Protein AF-A0A9N9NSA9-F1 (afdb_monomer_lite)

Foldseek 3Di:
DPPDDDDDDDDPDDDDDDDDDDPDDAALPQQQRVADPVRPDRHDPADDQGDPPPGDDRGD

Radius of gyration: 19.57 Å; chains: 1; bounding box: 44×28×51 Å

Structure (mmCIF, N/CA/C/O backbone):
data_AF-A0A9N9NSA9-F1
#
_entry.id   AF-A0A9N9NSA9-F1
#
loop_
_atom_site.group_PDB
_atom_site.id
_atom_site.type_symbol
_atom_site.label_atom_id
_atom_site.label_alt_id
_atom_site.label_comp_id
_atom_site.label_asym_id
_atom_site.label_entity_id
_atom_site.label_seq_id
_atom_site.pdbx_PDB_ins_code
_atom_site.Cartn_x
_atom_site.Cartn_y
_atom_site.Cartn_z
_atom_site.occupancy
_atom_site.B_iso_or_equiv
_atom_site.auth_seq_id
_atom_site.auth_comp_id
_atom_site.auth_asym_id
_atom_site.auth_atom_id
_atom_site.pdbx_PDB_model_num
ATOM 1 N N . MET A 1 1 ? 25.879 -10.513 -30.383 1.00 79.88 1 MET A N 1
ATOM 2 C CA . MET A 1 1 ? 25.855 -11.038 -28.999 1.00 79.88 1 MET A CA 1
ATOM 3 C C . MET A 1 1 ? 24.628 -10.470 -28.296 1.00 79.88 1 MET A C 1
ATOM 5 O O . MET A 1 1 ? 24.436 -9.265 -28.367 1.00 79.88 1 MET A O 1
ATOM 9 N N . TYR A 1 2 ? 23.766 -11.313 -27.720 1.00 91.44 2 TYR A N 1
ATOM 10 C CA . TYR A 1 2 ? 22.452 -10.905 -27.184 1.00 91.44 2 TYR A CA 1
ATOM 11 C C . TYR A 1 2 ? 22.505 -10.370 -25.742 1.00 91.44 2 TYR A C 1
ATOM 13 O O . TYR A 1 2 ? 21.580 -9.699 -25.307 1.00 91.44 2 TYR A O 1
ATOM 21 N N . SER 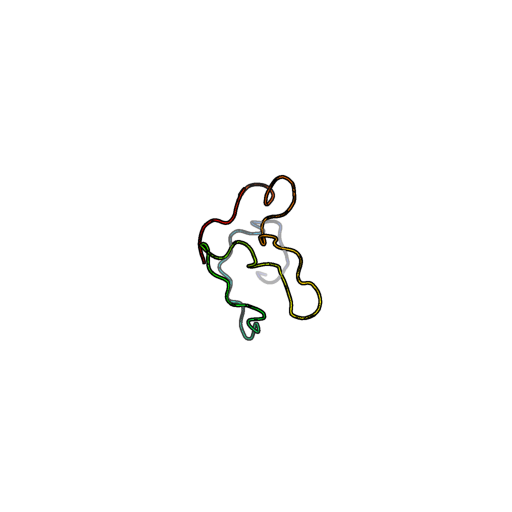A 1 3 ? 23.574 -10.669 -25.002 1.00 95.75 3 SER A N 1
A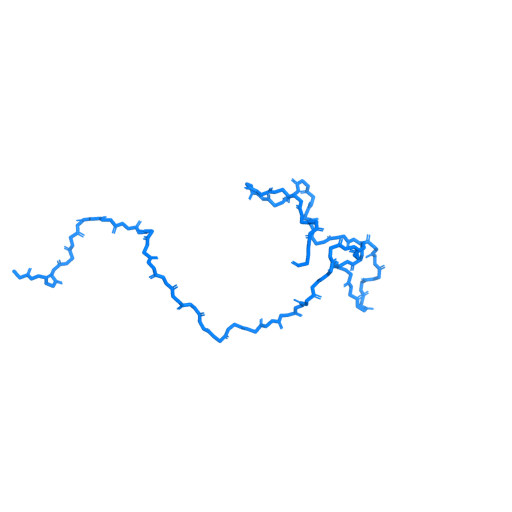TOM 22 C CA . SER A 1 3 ? 23.709 -10.355 -23.575 1.00 95.75 3 SER A CA 1
ATOM 23 C C . SER A 1 3 ? 24.167 -8.922 -23.274 1.00 95.75 3 SER A C 1
ATOM 25 O O . SER A 1 3 ? 24.239 -8.542 -22.109 1.00 95.75 3 SER A O 1
ATOM 27 N N . VAL A 1 4 ? 24.495 -8.122 -24.294 1.00 95.75 4 VAL A N 1
ATOM 28 C CA . VAL A 1 4 ? 24.911 -6.722 -24.111 1.00 95.75 4 VAL A CA 1
ATOM 29 C C . VAL A 1 4 ? 23.667 -5.855 -23.867 1.00 95.75 4 VAL A C 1
ATOM 31 O O . VAL A 1 4 ? 22.750 -5.923 -24.688 1.00 95.75 4 VAL A O 1
ATOM 34 N N . PRO A 1 5 ? 23.616 -5.027 -22.801 1.00 95.62 5 PRO A N 1
ATOM 35 C CA . PRO A 1 5 ? 22.485 -4.136 -22.538 1.00 95.62 5 PRO A CA 1
ATOM 36 C C . PRO A 1 5 ? 22.182 -3.190 -23.710 1.00 95.62 5 PRO A C 1
ATOM 38 O O . PRO A 1 5 ? 23.089 -2.689 -24.377 1.00 95.62 5 PRO A O 1
ATOM 41 N N . ARG A 1 6 ? 20.894 -2.931 -23.962 1.00 96.62 6 ARG A N 1
ATOM 42 C CA . ARG A 1 6 ? 20.399 -2.054 -25.037 1.00 96.62 6 ARG A CA 1
ATOM 43 C C . ARG A 1 6 ? 19.247 -1.200 -24.520 1.00 96.62 6 ARG A C 1
ATOM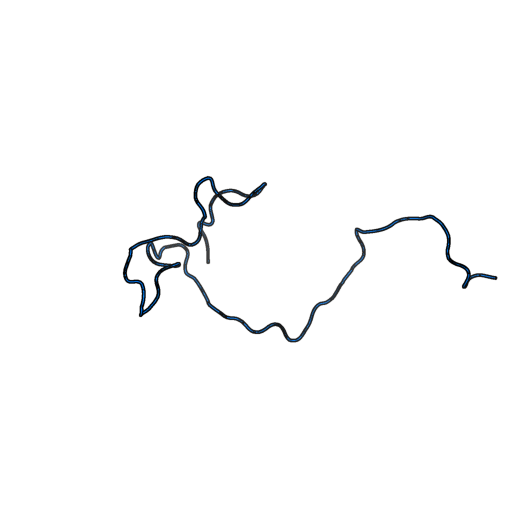 45 O O . ARG A 1 6 ? 18.533 -1.615 -23.611 1.00 96.62 6 ARG A O 1
ATOM 52 N N . ALA A 1 7 ? 19.047 -0.034 -25.131 1.00 97.31 7 ALA A N 1
ATOM 53 C CA . ALA A 1 7 ? 17.826 0.736 -24.931 1.00 97.31 7 ALA A CA 1
ATOM 54 C C . ALA A 1 7 ? 16.604 -0.076 -25.390 1.00 97.31 7 ALA A C 1
ATOM 56 O O . ALA A 1 7 ? 16.676 -0.825 -26.367 1.00 97.31 7 ALA A O 1
ATOM 57 N N . GLY A 1 8 ? 15.490 0.080 -24.684 1.00 96.62 8 GLY A N 1
ATOM 58 C CA . GLY A 1 8 ? 14.257 -0.653 -24.938 1.00 96.62 8 GLY A CA 1
ATOM 59 C C . GLY A 1 8 ? 13.194 -0.336 -23.891 1.00 96.62 8 GLY A C 1
ATOM 60 O O . GLY A 1 8 ? 13.344 0.603 -23.109 1.00 96.62 8 GLY A O 1
ATOM 61 N N . GLN A 1 9 ? 12.122 -1.127 -23.882 1.00 97.25 9 GLN A N 1
ATOM 62 C CA . GLN A 1 9 ? 11.018 -0.981 -22.934 1.00 97.25 9 GLN A CA 1
ATOM 63 C C . GLN A 1 9 ? 11.497 -1.159 -21.485 1.00 97.25 9 GLN A C 1
ATOM 65 O O . GLN A 1 9 ? 12.143 -2.156 -21.165 1.00 97.25 9 GLN A O 1
ATOM 70 N N . ASN A 1 10 ? 11.118 -0.225 -20.609 1.00 96.69 10 ASN A N 1
ATOM 71 C CA . ASN A 1 10 ? 11.375 -0.281 -19.171 1.00 96.69 10 ASN A CA 1
ATOM 72 C C . ASN A 1 10 ? 10.067 -0.049 -18.401 1.00 96.69 10 ASN A C 1
ATOM 74 O O . ASN A 1 10 ? 9.582 1.078 -18.322 1.00 96.69 10 ASN A O 1
ATOM 78 N N . GLY A 1 11 ? 9.485 -1.121 -17.861 1.00 97.50 11 GLY A N 1
ATOM 79 C CA . GLY A 1 11 ? 8.205 -1.098 -17.148 1.00 97.50 11 GLY A CA 1
ATOM 80 C C . GLY A 1 11 ? 7.092 -1.850 -17.883 1.00 97.50 11 GLY A C 1
ATOM 81 O O . GLY A 1 11 ? 7.277 -2.324 -19.004 1.00 97.50 11 GLY A O 1
ATOM 82 N N . TYR A 1 12 ? 5.929 -1.976 -17.232 1.00 97.19 12 TYR A N 1
ATOM 83 C CA . TYR A 1 12 ? 4.794 -2.789 -17.706 1.00 97.19 12 TYR A CA 1
ATOM 84 C C . TYR A 1 12 ? 5.152 -4.278 -17.925 1.00 97.19 12 TYR A C 1
ATOM 86 O O . TYR A 1 12 ? 4.611 -4.964 -18.788 1.00 97.19 12 TYR A O 1
ATOM 94 N N . HIS A 1 13 ? 6.100 -4.790 -17.135 1.00 98.25 13 HIS A N 1
ATOM 95 C CA . HIS A 1 13 ? 6.459 -6.208 -17.113 1.00 98.25 13 HIS A CA 1
ATOM 96 C C . HIS A 1 13 ? 5.671 -6.932 -16.022 1.00 98.25 13 HIS A C 1
ATOM 98 O O . HIS A 1 13 ? 5.442 -6.375 -14.949 1.00 98.25 13 HIS A O 1
ATOM 104 N N . HIS A 1 14 ? 5.332 -8.198 -16.253 1.00 98.19 14 HIS A N 1
ATOM 105 C CA . HIS A 1 14 ? 4.747 -9.040 -15.215 1.00 98.19 14 HIS A CA 1
ATOM 106 C C . HIS A 1 14 ? 5.754 -9.283 -14.073 1.00 98.19 14 HIS A C 1
ATOM 108 O O . HIS A 1 14 ? 6.944 -9.529 -14.313 1.00 98.19 14 HIS A O 1
ATOM 114 N N . ARG A 1 15 ? 5.279 -9.195 -12.825 1.00 98.06 15 ARG A N 1
ATOM 115 C CA . ARG A 1 15 ? 6.056 -9.403 -11.594 1.00 98.06 15 ARG A CA 1
ATOM 116 C C . ARG A 1 15 ? 5.235 -10.209 -10.591 1.00 98.06 15 ARG A C 1
ATOM 118 O O . ARG A 1 15 ? 4.014 -10.096 -10.557 1.00 98.06 15 ARG A O 1
ATOM 125 N N . THR A 1 16 ? 5.926 -10.962 -9.742 1.00 97.88 16 THR A N 1
ATOM 126 C CA . THR A 1 16 ? 5.340 -11.669 -8.599 1.00 97.88 16 THR A CA 1
ATOM 127 C C . THR A 1 16 ? 6.168 -11.333 -7.367 1.00 97.88 16 THR A C 1
ATOM 129 O O . THR A 1 16 ? 7.370 -11.593 -7.342 1.00 97.88 16 THR A O 1
ATOM 132 N N . GLU A 1 17 ? 5.538 -10.741 -6.355 1.00 97.62 17 GLU A N 1
ATOM 133 C CA . GLU A 1 17 ? 6.162 -10.465 -5.060 1.00 97.62 17 GLU A CA 1
ATOM 134 C C . GLU A 1 17 ? 5.633 -11.444 -4.011 1.00 97.62 17 GLU A C 1
ATOM 136 O O . GLU A 1 17 ? 4.431 -11.680 -3.929 1.00 97.62 17 GLU A O 1
ATOM 141 N N . VAL A 1 18 ? 6.526 -12.017 -3.202 1.00 97.94 18 VAL A N 1
ATOM 142 C CA . VAL A 1 18 ? 6.193 -13.065 -2.222 1.00 97.94 18 VAL A CA 1
ATOM 143 C C . VAL A 1 18 ? 6.649 -12.684 -0.813 1.00 97.94 18 VAL A C 1
ATOM 145 O O . VAL A 1 18 ? 7.475 -11.787 -0.639 1.00 97.94 18 VAL A O 1
ATOM 148 N N . ASN A 1 19 ? 6.115 -13.383 0.195 1.00 96.94 19 ASN A N 1
ATOM 149 C CA . ASN A 1 19 ? 6.496 -13.264 1.610 1.00 96.94 19 ASN A CA 1
ATOM 150 C C . ASN A 1 19 ? 6.270 -11.871 2.234 1.00 96.94 19 ASN A C 1
ATOM 152 O O . ASN A 1 19 ? 7.021 -11.446 3.113 1.00 96.94 19 ASN A O 1
ATOM 156 N N . LYS A 1 20 ? 5.226 -11.151 1.807 1.00 98.06 20 LYS A N 1
ATOM 157 C CA . LYS A 1 20 ? 4.791 -9.908 2.462 1.00 98.06 20 LYS A CA 1
ATOM 158 C C . LYS A 1 20 ? 3.874 -10.242 3.637 1.00 98.06 20 LYS A C 1
ATOM 160 O O . LYS A 1 20 ? 2.914 -10.993 3.482 1.00 98.06 20 LYS A O 1
ATOM 165 N N . LYS A 1 21 ? 4.171 -9.692 4.815 1.00 98.25 21 LYS A N 1
ATOM 166 C CA . LYS A 1 21 ? 3.363 -9.894 6.023 1.00 98.25 21 LYS A CA 1
ATOM 167 C C . LYS A 1 21 ? 2.192 -8.910 6.049 1.00 98.25 21 LYS A C 1
ATOM 169 O O . LYS A 1 21 ? 2.394 -7.715 5.860 1.00 98.25 21 LYS A O 1
ATOM 174 N N . ILE A 1 22 ? 0.993 -9.406 6.344 1.00 97.69 22 ILE A N 1
ATOM 175 C CA . ILE A 1 22 ? -0.196 -8.573 6.562 1.00 97.69 22 ILE A CA 1
ATOM 176 C C . ILE A 1 22 ? -0.076 -7.898 7.934 1.00 97.69 22 ILE A C 1
ATOM 178 O O . ILE A 1 22 ? 0.126 -8.580 8.940 1.00 97.69 22 ILE A O 1
ATOM 182 N N . TYR A 1 23 ? -0.164 -6.566 7.977 1.00 96.88 23 TYR A N 1
ATOM 183 C CA . TYR A 1 23 ? -0.089 -5.789 9.226 1.00 96.88 23 TYR A CA 1
ATOM 184 C C . TYR A 1 23 ? -1.462 -5.465 9.813 1.00 96.88 23 TYR A C 1
ATOM 186 O O . TYR A 1 23 ? -1.596 -5.376 11.030 1.00 96.88 23 TYR A O 1
ATOM 194 N N . ARG A 1 24 ? -2.480 -5.299 8.966 1.00 95.44 24 ARG A N 1
ATOM 195 C CA . ARG A 1 24 ? 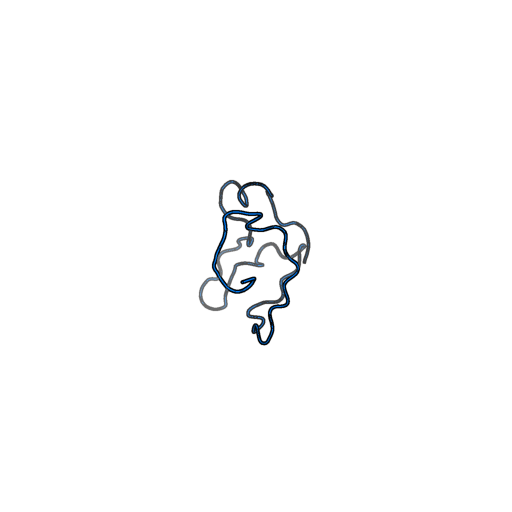-3.858 -5.026 9.374 1.00 95.44 24 ARG A CA 1
ATOM 196 C C . ARG A 1 24 ? -4.817 -5.533 8.302 1.00 95.44 24 ARG A C 1
ATOM 198 O O . ARG A 1 24 ? -4.486 -5.468 7.122 1.00 95.44 24 ARG A O 1
ATOM 205 N N . ILE A 1 25 ? -5.981 -6.009 8.730 1.00 95.62 25 ILE A N 1
ATOM 206 C CA . ILE A 1 25 ? -7.150 -6.251 7.878 1.00 95.62 25 ILE A CA 1
ATOM 207 C C . ILE A 1 25 ? -8.187 -5.214 8.318 1.00 95.62 25 ILE A C 1
ATOM 209 O O . ILE A 1 25 ? -8.572 -5.199 9.488 1.00 95.62 25 ILE A O 1
ATOM 213 N N . GLY A 1 26 ? -8.507 -4.269 7.434 1.00 93.12 26 GLY A N 1
ATOM 214 C CA . GLY A 1 26 ? -9.468 -3.198 7.695 1.00 93.12 26 GLY A CA 1
ATOM 215 C C . GLY A 1 26 ? -10.882 -3.612 7.303 1.00 93.12 26 GLY A C 1
ATOM 216 O O . GLY A 1 26 ? -11.078 -4.653 6.689 1.00 93.12 26 GLY A O 1
ATOM 217 N N . LYS A 1 27 ? -11.868 -2.795 7.673 1.00 93.94 27 LYS A N 1
ATOM 218 C CA . LYS A 1 27 ? -13.243 -2.930 7.194 1.00 93.94 27 LYS A CA 1
ATOM 219 C C . LYS A 1 27 ? -13.747 -1.555 6.761 1.00 93.94 27 LYS A C 1
ATOM 221 O O . LYS A 1 27 ? -13.496 -0.572 7.466 1.00 93.94 27 LYS A O 1
ATOM 226 N N . GLY A 1 28 ? -14.413 -1.469 5.610 1.00 88.44 28 GLY A N 1
ATOM 227 C CA . GLY A 1 28 ? -14.859 -0.192 5.036 1.00 88.44 28 GLY A CA 1
ATOM 228 C C . GLY A 1 28 ? -15.874 0.571 5.901 1.00 88.44 28 GLY A C 1
ATOM 229 O O . GLY A 1 28 ? -15.851 1.800 5.959 1.00 88.44 28 GLY A O 1
ATOM 230 N N . ASP A 1 29 ? -16.719 -0.146 6.646 1.00 90.88 29 ASP A N 1
ATOM 231 C CA . ASP A 1 29 ? -17.731 0.433 7.542 1.00 90.88 29 ASP A CA 1
ATOM 232 C C . ASP A 1 29 ? -17.169 0.906 8.899 1.00 90.88 29 ASP A C 1
ATOM 234 O O . ASP A 1 29 ? -17.853 1.623 9.637 1.00 90.88 29 ASP A O 1
ATOM 238 N N . ASP A 1 30 ? -15.919 0.560 9.223 1.00 93.50 30 ASP A N 1
ATOM 239 C CA . ASP A 1 30 ? -15.247 0.986 10.449 1.00 93.50 30 ASP A CA 1
ATOM 240 C C . ASP A 1 30 ? -14.689 2.416 10.314 1.00 93.50 30 ASP A C 1
ATOM 242 O O . ASP A 1 30 ? -13.682 2.688 9.653 1.00 93.50 30 ASP A O 1
ATOM 246 N N . LYS A 1 31 ? -15.331 3.363 11.009 1.00 91.31 31 LYS A N 1
ATOM 247 C CA . LYS A 1 31 ? -14.907 4.776 11.079 1.00 91.31 31 LYS A CA 1
ATOM 248 C C . LYS A 1 31 ? -13.600 4.989 11.857 1.00 91.31 31 LYS A C 1
ATOM 250 O O . LYS A 1 31 ? -13.047 6.085 11.815 1.00 91.31 31 LYS A O 1
ATOM 255 N N . SER A 1 32 ? -13.124 3.958 12.551 1.00 93.75 32 SER A N 1
ATOM 256 C CA . SER A 1 32 ? -11.884 3.893 13.331 1.00 93.75 32 SER A CA 1
ATOM 257 C C . SER A 1 32 ? -10.849 2.931 12.728 1.00 93.75 32 SER A C 1
ATOM 259 O O . SER A 1 32 ? -9.925 2.483 13.414 1.00 93.75 32 SER A O 1
ATOM 261 N N . ASN A 1 33 ? -10.933 2.641 11.423 1.00 91.56 33 ASN A N 1
ATOM 262 C CA . ASN A 1 33 ? -10.027 1.691 10.769 1.00 91.56 33 ASN A CA 1
ATOM 263 C C . ASN A 1 33 ? -8.548 2.145 10.703 1.00 91.56 33 ASN A C 1
ATOM 265 O O . ASN A 1 33 ? -7.691 1.365 10.288 1.00 91.56 33 ASN A O 1
ATOM 269 N N . ALA A 1 34 ? -8.221 3.354 11.177 1.00 95.38 34 ALA A N 1
ATOM 270 C CA . ALA A 1 34 ? -6.851 3.817 11.412 1.00 95.38 34 ALA A CA 1
ATOM 271 C C . ALA A 1 34 ? -6.517 4.123 12.886 1.00 95.38 34 ALA A C 1
ATOM 273 O O . ALA A 1 34 ? -5.428 4.620 13.180 1.00 95.38 34 ALA A O 1
ATOM 274 N N . SER A 1 35 ? -7.407 3.804 13.823 1.00 95.75 35 SER A N 1
ATOM 275 C CA . SER A 1 35 ? -7.151 3.881 15.268 1.00 95.75 35 SER A CA 1
ATOM 276 C C . SER A 1 35 ? -6.311 2.691 15.747 1.00 95.75 35 SER A C 1
ATOM 278 O O . SER A 1 35 ? -6.233 1.660 15.071 1.00 95.75 35 SER A O 1
ATOM 280 N N . THR A 1 36 ? -5.673 2.812 16.910 1.00 94.94 36 THR A N 1
ATOM 281 C CA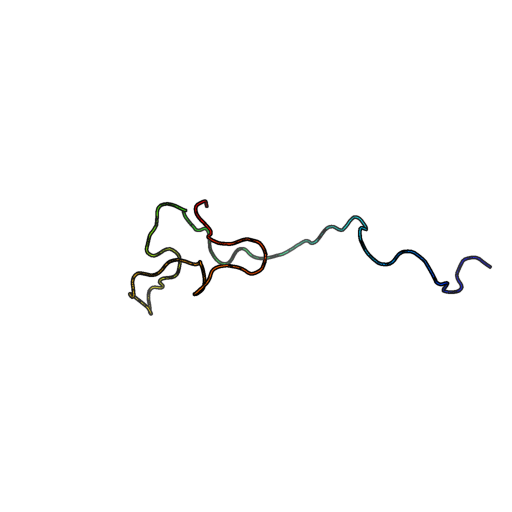 . THR A 1 36 ? -4.900 1.733 17.556 1.00 94.94 36 THR A CA 1
ATOM 282 C C . THR A 1 36 ? -5.220 1.672 19.051 1.00 94.94 36 THR A C 1
ATOM 284 O O . THR A 1 36 ? -5.867 2.569 19.576 1.00 94.94 36 THR A O 1
ATOM 287 N N . GLU A 1 37 ? -4.744 0.651 19.766 1.00 94.75 37 GLU A N 1
ATOM 288 C CA . GLU A 1 37 ? -4.921 0.567 21.229 1.00 94.75 37 GLU A CA 1
ATOM 289 C C . GLU A 1 37 ? -4.280 1.747 21.976 1.00 94.75 37 GLU A C 1
ATOM 291 O O . GLU A 1 37 ? -4.747 2.146 23.039 1.00 94.75 37 GLU A O 1
ATOM 296 N N . TYR A 1 38 ? -3.220 2.321 21.405 1.00 97.19 38 TYR A N 1
ATOM 297 C CA . TYR A 1 38 ? -2.554 3.504 21.943 1.00 97.19 38 TYR A CA 1
ATOM 298 C C . TYR A 1 38 ? -3.238 4.809 21.512 1.00 97.19 38 TYR A C 1
ATOM 300 O O . TYR A 1 38 ? -3.257 5.787 22.256 1.00 97.19 38 TYR A O 1
ATOM 308 N N . ASP A 1 39 ? -3.807 4.828 20.308 1.00 95.44 39 ASP A N 1
ATOM 309 C CA . ASP A 1 39 ? -4.438 5.999 19.712 1.00 95.44 39 ASP A CA 1
ATOM 310 C C . ASP A 1 39 ? -5.925 5.753 19.459 1.00 95.44 39 ASP A C 1
ATOM 312 O O . ASP A 1 39 ? -6.327 5.208 18.426 1.00 95.44 39 ASP A O 1
ATOM 316 N N . LEU A 1 40 ? -6.728 6.206 20.418 1.00 94.56 40 LEU A N 1
ATOM 317 C CA . LEU A 1 40 ? -8.178 6.031 20.456 1.00 94.56 40 LEU A CA 1
ATOM 318 C C . LEU A 1 40 ? -8.939 7.064 19.608 1.00 94.56 40 LEU A C 1
ATOM 320 O O . LEU A 1 40 ? -10.170 7.089 19.630 1.00 94.56 40 LEU A O 1
ATOM 324 N N . THR A 1 41 ? -8.245 7.952 18.886 1.00 95.81 41 THR A N 1
ATOM 325 C CA . THR A 1 41 ? -8.911 8.951 18.040 1.00 95.81 41 THR A CA 1
ATOM 326 C C . THR A 1 41 ? -9.663 8.264 16.907 1.00 95.81 41 THR A C 1
ATOM 328 O O . THR A 1 41 ? -9.109 7.409 16.219 1.00 95.81 41 THR A O 1
ATOM 331 N N . VAL A 1 42 ? -10.933 8.624 16.698 1.00 94.38 42 VAL A N 1
ATOM 332 C CA . VAL A 1 42 ? -11.742 8.069 15.604 1.00 94.38 42 VAL A CA 1
ATOM 333 C C . VAL A 1 42 ? -11.267 8.675 14.290 1.00 94.38 42 VAL A C 1
ATOM 335 O O . VAL A 1 42 ? -11.446 9.869 14.046 1.00 94.38 42 VAL A O 1
ATOM 338 N N . LYS A 1 43 ? -10.646 7.847 13.453 1.00 94.50 43 LYS A N 1
ATOM 339 C CA . LYS A 1 43 ? -10.135 8.244 12.143 1.00 94.50 43 LYS A CA 1
ATOM 340 C C . LYS A 1 43 ? -10.115 7.073 11.176 1.00 94.50 43 LYS A C 1
ATOM 342 O O . LYS A 1 43 ? -9.875 5.925 11.560 1.00 94.50 43 LYS A O 1
ATOM 347 N N . GLN A 1 44 ? -10.306 7.411 9.908 1.00 95.19 44 GLN A N 1
ATOM 348 C CA . GLN A 1 44 ? -10.195 6.469 8.807 1.00 95.19 44 GLN A CA 1
ATOM 349 C C . GLN A 1 44 ? -8.783 6.463 8.208 1.00 95.19 44 GLN A C 1
ATOM 351 O O . GLN A 1 44 ? -8.010 7.402 8.386 1.00 95.19 44 GLN A O 1
ATOM 356 N N . ILE A 1 45 ? -8.462 5.398 7.476 1.00 96.12 45 ILE A N 1
ATOM 357 C CA . ILE A 1 45 ? -7.168 5.161 6.824 1.00 96.12 45 ILE A CA 1
ATOM 358 C C . ILE A 1 45 ? -6.877 6.148 5.698 1.00 96.12 45 ILE A C 1
ATOM 360 O O . ILE A 1 45 ? -5.716 6.367 5.356 1.00 96.12 45 ILE A O 1
ATOM 364 N N . THR A 1 46 ? -7.919 6.763 5.139 1.00 96.56 46 THR A N 1
ATOM 365 C CA . THR A 1 46 ? -7.774 7.758 4.083 1.00 96.56 46 THR A CA 1
ATOM 366 C C . THR A 1 46 ? -7.069 9.015 4.619 1.00 96.56 46 THR A C 1
ATOM 368 O O . THR A 1 46 ? -7.582 9.645 5.546 1.00 96.56 46 THR A O 1
ATOM 371 N N . PRO A 1 47 ? -5.930 9.428 4.029 1.00 96.56 47 PRO A N 1
ATOM 372 C CA . PRO A 1 47 ? -5.244 10.661 4.401 1.00 96.56 47 PRO A CA 1
ATOM 373 C C . PRO A 1 47 ? -6.086 11.918 4.154 1.00 96.56 47 PRO A C 1
ATOM 375 O O . PRO A 1 47 ? -7.065 11.908 3.403 1.00 96.56 47 PRO A O 1
ATOM 378 N N . LEU A 1 48 ? -5.654 13.047 4.720 1.00 96.31 48 LEU A N 1
ATOM 379 C CA . LEU A 1 48 ? -6.239 14.349 4.396 1.00 96.31 48 LEU A CA 1
ATOM 380 C C . LEU A 1 48 ? -6.082 14.634 2.895 1.00 96.31 48 LEU A C 1
ATOM 382 O O . LEU A 1 48 ? -4.970 14.647 2.376 1.00 96.31 48 LEU A O 1
ATOM 386 N N . GLY A 1 49 ? -7.203 14.860 2.208 1.00 95.94 49 GLY A N 1
ATOM 387 C CA . GLY A 1 49 ? -7.233 15.063 0.755 1.00 95.94 49 GLY A CA 1
ATOM 388 C C . GLY A 1 49 ? -7.255 13.777 -0.083 1.00 95.94 49 GLY A C 1
ATOM 389 O O . GLY A 1 49 ? -7.308 13.868 -1.306 1.00 95.94 49 GLY A O 1
ATOM 390 N N . GLY A 1 50 ? -7.269 12.596 0.545 1.00 97.25 50 GLY A N 1
ATOM 391 C CA . GLY A 1 50 ? -7.330 11.311 -0.150 1.00 97.25 50 GLY A CA 1
ATOM 392 C C . GLY A 1 50 ? -5.974 10.779 -0.617 1.00 97.25 50 GLY A C 1
ATOM 393 O O . GLY A 1 50 ? -4.938 11.436 -0.522 1.00 97.25 50 GLY A O 1
ATOM 394 N N . PHE A 1 51 ? -5.978 9.549 -1.129 1.00 97.81 51 PHE A N 1
ATOM 395 C CA . PHE A 1 51 ? -4.808 8.947 -1.759 1.00 97.81 51 PHE A CA 1
ATOM 396 C C . PHE A 1 51 ? -4.555 9.563 -3.146 1.00 97.81 51 PHE A C 1
ATOM 398 O O . PHE A 1 51 ? -5.492 9.653 -3.949 1.00 97.81 51 PHE A O 1
ATOM 405 N N . PRO A 1 52 ? -3.305 9.947 -3.475 1.00 98.00 52 PRO A N 1
ATOM 406 C CA . PRO A 1 5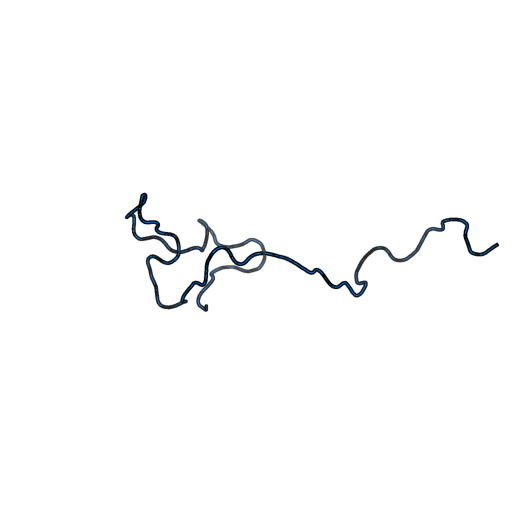2 ? -2.971 10.519 -4.776 1.00 98.00 52 PRO A CA 1
ATOM 407 C C . PRO A 1 52 ? -3.409 9.621 -5.936 1.00 98.00 52 PRO A C 1
ATOM 409 O O . PRO A 1 52 ? -3.110 8.430 -5.952 1.00 98.00 52 PRO A O 1
ATOM 412 N N . HIS A 1 53 ? -4.105 10.209 -6.912 1.00 96.44 53 HIS A N 1
ATOM 413 C CA . HIS A 1 53 ? -4.632 9.521 -8.100 1.00 96.44 53 HIS A CA 1
ATOM 414 C C . HIS A 1 53 ? -5.602 8.353 -7.820 1.00 96.44 53 HIS A C 1
ATOM 416 O O . HIS A 1 53 ? -5.883 7.577 -8.730 1.00 96.44 53 HIS A O 1
ATOM 422 N N . TYR A 1 54 ? -6.140 8.248 -6.599 1.00 96.88 54 TYR A N 1
ATOM 423 C CA . TYR A 1 54 ? -7.133 7.237 -6.222 1.00 96.88 54 TYR A CA 1
ATOM 424 C C . TYR A 1 54 ? -8.342 7.854 -5.502 1.00 96.88 54 TYR A C 1
ATOM 426 O O . TYR A 1 54 ? -9.466 7.737 -5.982 1.00 96.88 54 TYR A O 1
ATOM 434 N N . GLY A 1 55 ? -8.119 8.574 -4.397 1.00 96.38 55 GLY A N 1
ATOM 435 C CA . GLY A 1 55 ? -9.172 9.200 -3.594 1.00 96.38 55 GLY A CA 1
ATOM 436 C C . GLY A 1 55 ? -9.397 8.514 -2.245 1.00 96.38 55 GLY A C 1
ATOM 437 O O . GLY A 1 55 ? -8.441 8.222 -1.526 1.00 96.38 55 GLY A O 1
ATOM 438 N N . TYR A 1 56 ? -10.661 8.316 -1.875 1.00 95.50 56 TYR A N 1
ATOM 439 C CA . TYR A 1 56 ? -11.064 7.781 -0.572 1.00 95.50 56 TYR A CA 1
ATOM 440 C C . TYR A 1 56 ? -11.202 6.257 -0.602 1.00 95.50 56 TYR A C 1
ATOM 442 O O . TYR A 1 56 ? -11.736 5.700 -1.558 1.00 95.50 56 TYR A O 1
ATOM 450 N N . VAL A 1 57 ? -10.741 5.593 0.458 1.00 94.62 57 VAL A N 1
ATOM 451 C CA . VAL A 1 57 ? -10.921 4.149 0.656 1.00 94.62 57 VAL A CA 1
ATOM 452 C C . VAL A 1 57 ? -12.239 3.920 1.392 1.00 94.62 57 VAL A C 1
ATOM 454 O O . VAL A 1 57 ? -12.368 4.329 2.546 1.00 94.62 57 VAL A O 1
ATOM 457 N N . ASN A 1 58 ? -13.201 3.290 0.711 1.00 94.12 58 ASN A N 1
ATOM 458 C CA . ASN A 1 58 ? -14.553 3.027 1.225 1.00 94.12 58 ASN A CA 1
ATOM 459 C C . ASN A 1 58 ? -14.852 1.535 1.450 1.00 94.12 58 ASN A C 1
ATOM 461 O O . ASN A 1 58 ? -15.887 1.211 2.020 1.00 94.12 58 ASN A O 1
ATOM 465 N N . GLU A 1 59 ? -13.956 0.652 1.013 1.00 94.19 59 GLU A N 1
ATOM 466 C CA . GLU A 1 59 ? -14.094 -0.806 1.105 1.00 94.19 59 GLU A CA 1
ATOM 467 C C . GLU A 1 59 ? -12.981 -1.395 1.994 1.00 94.19 59 GLU A C 1
ATOM 469 O O . GLU A 1 59 ? -12.099 -0.659 2.456 1.00 94.19 59 GLU A O 1
ATOM 474 N N . ASP A 1 60 ? -13.069 -2.697 2.279 1.00 88.25 60 ASP A N 1
ATOM 475 C CA . ASP A 1 60 ? -12.106 -3.498 3.052 1.00 88.25 60 ASP A CA 1
ATOM 476 C C . ASP A 1 60 ? -10.785 -3.823 2.324 1.00 88.25 60 ASP A C 1
ATOM 478 O O . ASP A 1 60 ? -10.760 -3.908 1.073 1.00 88.25 60 ASP A O 1
#

InterPro domains:
  IPR000597 Large ribosomal subunit protein uL3 [PF00297] (2-60)
  IPR009000 Translation protein, beta-barrel domain superfamily [SSF50447] (2-59)
  IPR045077 Large ribosomal subunit protein uL3, archaea/eukaryota [PTHR11363] (1-60)

Secondary structure (DSSP, 8-state):
--SS------S--------PPP-----TT-TTTT--SS------SSPTT-BTTTB-----

pLDDT: mean 95.33, std 3.0, range [79.88, 98.25]

Organism: NCBI:txid60492

Sequence (60 aa):
MYSVPRAGQNGYHHRTEVNKKIYRIGKGDDKSNASTEYDLTVKQITPLGGFPHYGYVNED